Protein AF-A0A917UQ86-F1 (afdb_monomer)

InterPro domains:
  IPR007014 FUN14 [PF04930] (16-105)
  IPR007014 FUN14 [PTHR21346] (16-106)

Organism: NCBI:txid393059

Radius of gyration: 21.12 Å; Cα contacts (8 Å, |Δi|>4): 86; chains: 1; bounding box: 42×27×70 Å

Mean predicted aligned error: 5.56 Å

Foldseek 3Di:
DPDDVCNVCVVLVVLLVVLLVQLLVLLLVCLVVVVVVVVVVVVVVVVVVVCVVVVVDDDDVVVVCVVCVVVVVVVVVVVVVVLVCLCVVRVNSSVSNNVNSVVSNVPD

Structure (mmCIF, N/CA/C/O backbone):
data_AF-A0A917UQ86-F1
#
_entry.id   AF-A0A917UQ86-F1
#
loop_
_atom_site.group_PDB
_atom_site.id
_atom_site.type_symbol
_atom_site.label_atom_id
_atom_site.label_alt_id
_atom_site.label_comp_id
_atom_site.label_asym_id
_atom_site.label_entity_id
_atom_site.label_seq_id
_atom_site.pdbx_PDB_ins_code
_atom_site.Cartn_x
_atom_site.Cartn_y
_atom_site.Cartn_z
_atom_site.occupancy
_atom_site.B_iso_or_equiv
_atom_site.auth_seq_id
_atom_site.auth_comp_id
_atom_site.auth_asym_id
_atom_site.auth_atom_id
_atom_site.pdbx_PDB_model_num
ATOM 1 N N . MET A 1 1 ? 13.886 5.929 -44.553 1.00 56.59 1 MET A N 1
ATOM 2 C CA . MET A 1 1 ? 14.136 4.741 -43.709 1.00 56.59 1 MET A CA 1
ATOM 3 C C . MET A 1 1 ? 13.062 4.699 -42.639 1.00 56.59 1 MET A C 1
ATOM 5 O O . MET A 1 1 ? 13.039 5.587 -41.799 1.00 56.59 1 MET A O 1
ATOM 9 N N . SER A 1 2 ? 12.124 3.755 -42.714 1.00 67.88 2 SER A N 1
ATOM 10 C CA . SER A 1 2 ? 11.184 3.507 -41.617 1.00 67.88 2 SER A CA 1
ATOM 11 C C . SER A 1 2 ? 11.922 2.701 -40.554 1.00 67.88 2 SER A C 1
ATOM 13 O O . SER A 1 2 ? 12.269 1.550 -40.812 1.00 67.88 2 SER A O 1
ATOM 15 N N . LEU A 1 3 ? 12.204 3.312 -39.404 1.00 71.62 3 LEU A N 1
ATOM 16 C CA . LEU A 1 3 ? 12.759 2.595 -38.257 1.00 71.62 3 LEU A CA 1
ATOM 17 C C . LEU A 1 3 ? 11.813 1.448 -37.904 1.00 71.62 3 LEU A C 1
ATOM 19 O O . LEU A 1 3 ? 10.628 1.667 -37.642 1.00 71.62 3 LEU A O 1
ATOM 23 N N . SER A 1 4 ? 12.329 0.225 -37.947 1.00 82.69 4 SER A N 1
ATOM 24 C CA . SER A 1 4 ? 11.562 -0.942 -37.530 1.00 82.69 4 SER A CA 1
ATOM 25 C C . SER A 1 4 ? 11.437 -0.939 -36.004 1.00 82.69 4 SER A C 1
ATOM 27 O O . SER A 1 4 ? 12.370 -0.566 -35.292 1.00 82.69 4 SER A O 1
ATOM 29 N N . VAL A 1 5 ? 10.289 -1.367 -35.469 1.00 75.94 5 VAL A N 1
ATOM 30 C CA . VAL A 1 5 ? 10.073 -1.459 -34.008 1.00 75.94 5 VAL A CA 1
ATOM 31 C C . VAL A 1 5 ? 11.168 -2.303 -33.339 1.00 75.94 5 VAL A C 1
ATOM 33 O O . VAL A 1 5 ? 11.591 -2.003 -32.226 1.00 75.94 5 VAL A O 1
ATOM 36 N N . SER A 1 6 ? 11.686 -3.312 -34.043 1.00 77.25 6 SER A N 1
ATOM 37 C CA . SER A 1 6 ? 12.814 -4.137 -33.607 1.00 77.25 6 SER A CA 1
ATOM 38 C C . SER A 1 6 ? 14.081 -3.334 -33.323 1.00 77.25 6 SER A C 1
ATOM 40 O O . SER A 1 6 ? 14.687 -3.531 -32.275 1.00 77.25 6 SER A O 1
ATOM 42 N N . GLU A 1 7 ? 14.464 -2.405 -34.200 1.00 83.75 7 GLU A N 1
ATOM 43 C CA . GLU A 1 7 ? 15.669 -1.580 -34.017 1.00 83.75 7 GLU A CA 1
ATOM 44 C C . GLU A 1 7 ? 15.520 -0.595 -32.856 1.00 83.75 7 GLU A C 1
ATOM 46 O O . GLU A 1 7 ? 16.499 -0.256 -32.196 1.00 83.75 7 GLU A O 1
ATOM 51 N N . LEU A 1 8 ? 14.284 -0.182 -32.567 1.00 81.19 8 LEU A N 1
ATOM 52 C CA . LEU A 1 8 ? 13.981 0.719 -31.462 1.00 81.19 8 LEU A CA 1
ATOM 53 C C . LEU A 1 8 ? 14.017 0.007 -30.103 1.00 81.19 8 LEU A C 1
ATOM 55 O O . LEU A 1 8 ? 14.403 0.608 -29.108 1.00 81.19 8 LEU A O 1
ATOM 59 N N . VAL A 1 9 ? 13.615 -1.267 -30.050 1.00 81.94 9 VAL A N 1
ATOM 60 C CA . VAL A 1 9 ? 13.499 -2.044 -28.802 1.00 81.94 9 VAL A CA 1
ATOM 61 C C . VAL A 1 9 ? 14.800 -2.761 -28.433 1.00 81.94 9 VAL A C 1
ATOM 63 O O . VAL A 1 9 ? 15.099 -2.907 -27.247 1.00 81.94 9 VAL A O 1
ATOM 66 N N . TRP A 1 10 ? 15.592 -3.181 -29.423 1.00 87.75 10 TRP A N 1
ATOM 67 C CA . TRP A 1 10 ? 16.828 -3.943 -29.220 1.00 87.75 10 TRP A CA 1
ATOM 68 C C . TRP A 1 10 ? 17.787 -3.371 -28.157 1.00 87.75 10 TRP A C 1
ATOM 70 O O . TRP A 1 10 ? 18.187 -4.131 -27.271 1.00 87.75 10 TRP A O 1
ATOM 80 N N . PRO A 1 11 ? 18.117 -2.061 -28.149 1.00 88.50 11 PRO A N 1
ATOM 81 C CA . PRO A 1 11 ? 19.040 -1.509 -27.153 1.00 88.50 11 PRO A CA 1
ATOM 82 C C . PRO A 1 11 ? 18.464 -1.477 -25.728 1.00 88.50 11 PRO A C 1
ATOM 84 O O . PRO A 1 11 ? 19.221 -1.432 -24.761 1.00 88.50 11 PRO A O 1
ATOM 87 N N . TYR A 1 12 ? 17.139 -1.521 -25.577 1.00 89.38 12 TYR A N 1
ATOM 88 C CA . TYR A 1 12 ? 16.457 -1.405 -24.285 1.00 89.38 12 TYR A CA 1
ATOM 89 C C . TYR A 1 12 ? 15.993 -2.749 -23.710 1.00 89.38 12 TYR A C 1
ATOM 91 O O . TYR A 1 12 ? 15.584 -2.819 -22.548 1.00 89.38 12 TYR A O 1
ATOM 99 N N . LEU A 1 13 ? 16.076 -3.820 -24.504 1.00 88.88 13 LEU A N 1
ATOM 100 C CA . LEU A 1 13 ? 15.620 -5.163 -24.156 1.00 88.88 13 LEU A CA 1
ATOM 101 C C . LEU A 1 13 ? 16.212 -5.702 -22.834 1.00 88.88 13 LEU A C 1
ATOM 103 O O . LEU A 1 13 ? 15.443 -6.255 -22.043 1.00 88.88 13 LEU A O 1
ATOM 107 N N . PRO A 1 14 ? 17.518 -5.527 -22.528 1.00 90.81 14 PRO A N 1
ATOM 108 C CA . PRO A 1 14 ? 18.091 -6.017 -21.271 1.00 90.81 14 PRO A CA 1
ATOM 109 C C . PRO A 1 14 ? 17.512 -5.316 -20.035 1.00 90.81 14 PRO A C 1
ATOM 111 O O . PRO A 1 14 ? 17.201 -5.955 -19.033 1.00 90.81 14 PRO A O 1
ATOM 114 N N . SER A 1 15 ? 17.326 -3.996 -20.099 1.00 89.06 15 SER A N 1
ATOM 115 C CA . SER A 1 15 ? 16.755 -3.218 -18.994 1.00 89.06 15 SER A CA 1
ATOM 116 C C . SER A 1 15 ? 15.286 -3.573 -18.765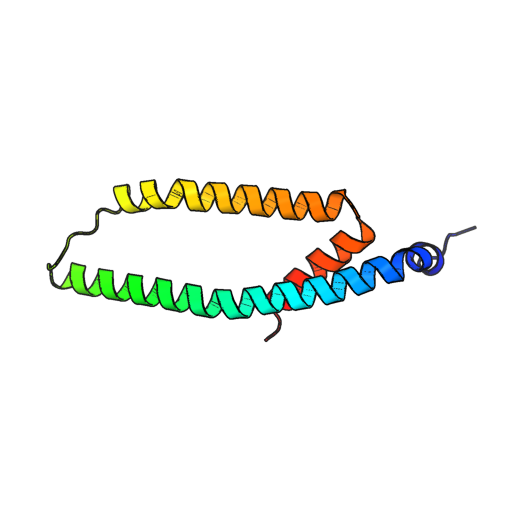 1.00 89.06 15 SER A C 1
ATOM 118 O O . SER A 1 15 ? 14.852 -3.705 -17.621 1.00 89.06 15 SER A O 1
ATOM 120 N N . LEU A 1 16 ? 14.535 -3.779 -19.851 1.00 90.88 16 LEU A N 1
ATOM 121 C CA . LEU A 1 16 ? 13.130 -4.174 -19.803 1.00 90.88 16 LEU A CA 1
ATOM 122 C C . LEU A 1 16 ? 12.945 -5.563 -19.181 1.00 90.88 16 LEU A C 1
ATOM 124 O O . LEU A 1 16 ? 12.043 -5.752 -18.368 1.00 90.88 16 LEU A O 1
ATOM 128 N N . SER A 1 17 ? 13.796 -6.528 -19.543 1.00 92.44 17 SER A N 1
ATOM 129 C CA . SER A 1 17 ? 13.692 -7.910 -19.066 1.00 92.44 17 SER A CA 1
ATOM 130 C C . SER A 1 17 ? 14.039 -8.037 -17.584 1.00 92.44 17 SER A C 1
ATOM 132 O O . SER A 1 17 ? 13.280 -8.645 -16.828 1.00 92.44 17 SER A O 1
ATOM 134 N N . VAL A 1 18 ? 15.128 -7.403 -17.136 1.00 94.31 18 VAL A N 1
ATOM 135 C CA . VAL A 1 18 ? 15.497 -7.369 -15.713 1.00 94.31 18 VAL A CA 1
ATOM 136 C C . VAL A 1 18 ? 14.421 -6.650 -14.903 1.00 94.31 18 VAL A C 1
ATOM 138 O O . VAL A 1 18 ? 13.986 -7.165 -13.872 1.00 94.31 18 VAL A O 1
ATOM 141 N N . GLY A 1 19 ? 13.939 -5.502 -15.396 1.00 93.69 19 GLY A N 1
ATOM 142 C CA . GLY A 1 19 ? 12.817 -4.784 -14.796 1.00 93.69 19 GLY A CA 1
ATOM 143 C C . GLY A 1 19 ? 11.596 -5.682 -14.646 1.00 93.69 19 GLY A C 1
ATOM 144 O O . GLY A 1 19 ? 11.063 -5.806 -13.548 1.00 93.69 19 GLY A O 1
ATOM 145 N N . ALA A 1 20 ? 11.205 -6.386 -15.708 1.00 95.44 20 ALA A N 1
ATOM 146 C CA . ALA A 1 20 ? 10.056 -7.281 -15.691 1.00 95.44 20 ALA A CA 1
ATOM 147 C C . ALA A 1 20 ? 10.197 -8.428 -14.674 1.00 95.44 20 ALA A C 1
ATOM 149 O O . ALA A 1 20 ? 9.267 -8.691 -13.912 1.00 95.44 20 ALA A O 1
ATOM 150 N N . ILE A 1 21 ? 11.355 -9.091 -14.609 1.00 97.38 21 ILE A N 1
ATOM 151 C CA . ILE A 1 21 ? 11.583 -10.191 -13.657 1.00 97.38 21 ILE A CA 1
ATOM 152 C C . ILE A 1 21 ? 11.480 -9.682 -12.216 1.00 97.38 21 ILE A C 1
ATOM 154 O O . ILE A 1 21 ? 10.740 -10.242 -11.404 1.00 97.38 21 ILE A O 1
ATOM 158 N N . LEU A 1 22 ? 12.187 -8.594 -11.900 1.00 95.75 22 LEU A N 1
ATOM 159 C CA . LEU A 1 22 ? 12.179 -8.015 -10.557 1.00 95.75 22 LEU A CA 1
ATOM 160 C C . LEU A 1 22 ? 10.794 -7.489 -10.178 1.00 95.75 22 LEU A C 1
ATOM 162 O O . LEU A 1 22 ? 10.338 -7.718 -9.058 1.00 95.75 22 LEU A O 1
ATOM 166 N N . GLY A 1 23 ? 10.110 -6.842 -11.123 1.00 95.62 23 GLY A N 1
ATOM 167 C CA . GLY A 1 23 ? 8.748 -6.354 -10.961 1.00 95.62 23 GLY A CA 1
ATOM 168 C C . GLY A 1 23 ? 7.802 -7.488 -10.605 1.00 95.62 23 GLY A C 1
ATOM 169 O O . GLY A 1 23 ? 7.134 -7.428 -9.575 1.00 95.62 23 GLY A O 1
ATOM 170 N N . PHE A 1 24 ? 7.800 -8.563 -11.395 1.00 97.81 24 PHE A N 1
ATOM 171 C CA . PHE A 1 24 ? 6.964 -9.734 -11.142 1.00 97.81 24 PHE A CA 1
ATOM 172 C C . PHE A 1 24 ? 7.219 -10.346 -9.760 1.00 97.81 24 PHE A C 1
ATOM 174 O O . PHE A 1 24 ? 6.270 -10.545 -8.998 1.00 97.81 24 PHE A O 1
ATOM 181 N N . CYS A 1 25 ? 8.484 -10.598 -9.411 1.00 97.25 25 CYS A N 1
ATOM 182 C CA . CYS A 1 25 ? 8.857 -11.160 -8.113 1.00 97.25 25 CYS A CA 1
ATOM 183 C C . CYS A 1 25 ? 8.409 -10.263 -6.950 1.00 97.25 25 CYS A C 1
ATOM 185 O O . CYS A 1 25 ? 7.812 -10.753 -5.989 1.00 97.25 25 CYS A O 1
ATOM 187 N N . ALA A 1 26 ? 8.637 -8.950 -7.054 1.00 95.81 26 ALA A N 1
ATOM 188 C CA . ALA A 1 26 ? 8.205 -7.984 -6.049 1.00 95.81 26 ALA A CA 1
ATOM 189 C C . ALA A 1 26 ? 6.673 -7.955 -5.914 1.00 95.81 26 ALA A C 1
ATOM 191 O O . ALA A 1 26 ? 6.150 -8.024 -4.802 1.00 95.81 26 ALA A O 1
ATOM 192 N N . GLY A 1 27 ? 5.942 -7.928 -7.032 1.00 95.88 27 GLY A N 1
ATOM 193 C CA . GLY A 1 27 ? 4.478 -7.947 -7.039 1.00 95.88 27 GLY A CA 1
ATOM 194 C C . GLY A 1 27 ? 3.916 -9.225 -6.419 1.00 95.88 27 GLY A C 1
ATOM 195 O O . GLY A 1 27 ? 2.990 -9.179 -5.609 1.00 95.88 27 GLY A O 1
ATOM 196 N N . PHE A 1 28 ? 4.514 -10.374 -6.731 1.00 97.06 28 PHE A N 1
ATOM 197 C CA . PHE A 1 28 ? 4.116 -11.655 -6.156 1.00 97.06 28 PHE A CA 1
ATOM 198 C C . PHE A 1 28 ? 4.369 -11.718 -4.641 1.00 97.06 28 PHE A C 1
ATOM 200 O O . PHE A 1 28 ? 3.502 -12.165 -3.883 1.00 97.06 28 PHE A O 1
ATOM 207 N N . ALA A 1 29 ? 5.517 -11.215 -4.178 1.00 96.12 29 ALA A N 1
ATOM 208 C CA . ALA A 1 29 ? 5.831 -11.131 -2.754 1.00 96.12 29 ALA A CA 1
ATOM 209 C C . ALA A 1 29 ? 4.827 -10.237 -2.005 1.00 96.12 29 ALA A C 1
ATOM 211 O O . ALA A 1 29 ? 4.261 -10.654 -0.990 1.00 96.12 29 ALA A O 1
ATOM 212 N N . VAL A 1 30 ? 4.522 -9.053 -2.554 1.00 95.62 30 VAL A N 1
ATOM 213 C CA . VAL A 1 30 ? 3.502 -8.144 -2.006 1.00 95.62 30 VAL A CA 1
ATOM 214 C C . VAL A 1 30 ? 2.134 -8.823 -1.959 1.00 95.62 30 VAL A C 1
ATOM 216 O O . VAL A 1 30 ? 1.456 -8.734 -0.937 1.00 95.62 30 VAL A O 1
ATOM 219 N N . LYS A 1 31 ? 1.733 -9.568 -2.999 1.00 94.56 31 LYS A N 1
ATOM 220 C CA . LYS A 1 31 ? 0.475 -10.335 -2.995 1.00 94.56 31 LYS A CA 1
ATOM 221 C C . LYS A 1 31 ? 0.424 -11.323 -1.831 1.00 94.56 31 LYS A C 1
ATOM 223 O O . LYS A 1 31 ? -0.606 -11.441 -1.165 1.00 94.56 31 LYS A O 1
ATOM 228 N N . ARG A 1 32 ? 1.509 -12.069 -1.605 1.00 93.75 32 ARG A N 1
ATOM 229 C CA . ARG A 1 32 ? 1.563 -13.112 -0.573 1.00 93.75 32 ARG A CA 1
ATOM 230 C C . ARG A 1 32 ? 1.412 -12.518 0.827 1.00 93.75 32 ARG A C 1
ATOM 232 O O . ARG A 1 32 ? 0.588 -13.008 1.594 1.00 93.75 32 ARG A O 1
ATOM 239 N N . ILE A 1 33 ? 2.151 -11.449 1.119 1.00 94.81 33 ILE A N 1
ATOM 240 C CA . ILE A 1 33 ? 2.096 -10.753 2.411 1.00 94.81 33 ILE A CA 1
ATOM 241 C C . ILE A 1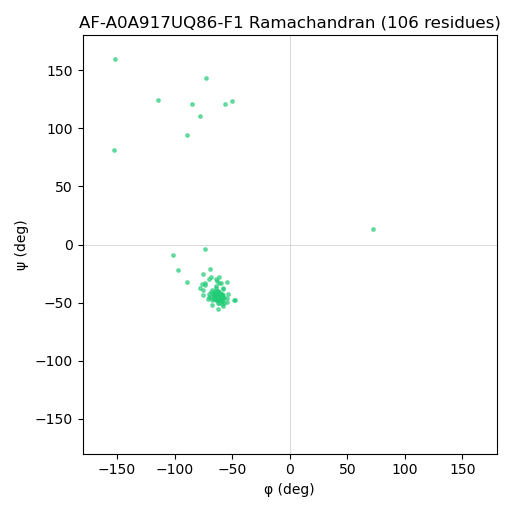 33 ? 0.748 -10.043 2.571 1.00 94.81 33 ILE A C 1
ATOM 243 O O . ILE A 1 33 ? 0.080 -10.201 3.589 1.00 94.81 33 ILE A O 1
ATOM 247 N N . GLY A 1 34 ? 0.291 -9.341 1.530 1.00 94.38 34 GLY A N 1
ATOM 248 C CA . GLY A 1 34 ? -0.962 -8.591 1.535 1.00 94.38 34 GLY A CA 1
ATOM 249 C C . GLY A 1 34 ? -2.183 -9.457 1.843 1.00 94.38 34 GLY A C 1
ATOM 250 O O . GLY A 1 34 ? -3.045 -9.031 2.607 1.00 94.38 34 GLY A O 1
ATOM 251 N N . ARG A 1 35 ? -2.238 -10.700 1.338 1.00 94.31 35 ARG A N 1
ATOM 252 C CA . ARG A 1 35 ? -3.312 -11.643 1.703 1.00 94.31 35 ARG A CA 1
ATOM 253 C C . ARG A 1 35 ? -3.355 -11.907 3.209 1.00 94.31 35 ARG A C 1
ATOM 255 O O . ARG A 1 35 ? -4.436 -11.879 3.788 1.00 94.31 35 ARG A O 1
ATOM 262 N N . MET A 1 36 ? -2.205 -12.144 3.843 1.00 96.12 36 MET A N 1
ATOM 263 C CA . MET A 1 36 ? -2.141 -12.388 5.289 1.00 96.12 36 MET A CA 1
ATOM 264 C C . MET A 1 36 ? -2.533 -11.137 6.079 1.00 96.12 36 MET A C 1
ATOM 266 O O . MET A 1 36 ? -3.327 -11.230 7.010 1.00 96.12 36 MET A O 1
ATOM 270 N N . THR A 1 37 ? -2.051 -9.962 5.668 1.00 95.56 37 THR A N 1
ATOM 271 C CA . THR A 1 37 ? -2.392 -8.688 6.314 1.00 95.56 37 THR A CA 1
ATOM 272 C C . THR A 1 37 ? -3.890 -8.397 6.251 1.00 95.56 37 THR A C 1
ATOM 274 O O . THR A 1 37 ? -4.489 -8.073 7.273 1.00 95.56 37 THR A O 1
ATOM 277 N N . VAL A 1 38 ? -4.524 -8.555 5.083 1.00 95.81 38 VAL A N 1
ATOM 278 C CA . VAL A 1 38 ? -5.970 -8.317 4.922 1.00 95.81 38 VAL A CA 1
ATOM 279 C C . VAL A 1 38 ? -6.790 -9.292 5.767 1.00 95.81 38 VAL A C 1
ATOM 281 O O . VAL A 1 38 ? -7.764 -8.878 6.393 1.00 95.81 38 VAL A O 1
ATOM 284 N N . LEU A 1 39 ? -6.383 -10.564 5.840 1.00 97.75 39 LEU A N 1
ATOM 285 C CA . LEU A 1 39 ? -7.036 -11.547 6.706 1.00 97.75 39 LEU A CA 1
ATOM 286 C C . LEU A 1 39 ? -6.939 -11.158 8.185 1.00 97.75 39 LEU A C 1
ATOM 288 O O . LEU A 1 39 ? -7.951 -11.167 8.878 1.00 97.75 39 LEU A O 1
ATOM 292 N N . LEU A 1 40 ? -5.752 -10.773 8.664 1.00 97.81 40 LEU A N 1
ATOM 293 C CA . LEU A 1 40 ? -5.554 -10.356 10.055 1.00 97.81 40 LE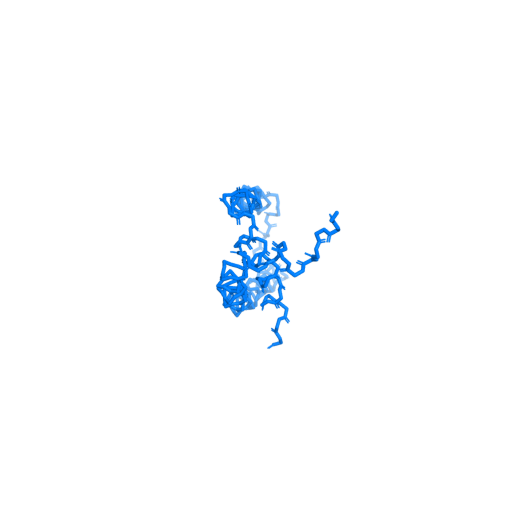U A CA 1
ATOM 294 C C . LEU A 1 40 ? -6.378 -9.113 10.408 1.00 97.81 40 LEU A C 1
ATOM 296 O O . LEU A 1 40 ? -7.043 -9.094 11.441 1.00 97.81 40 LEU A O 1
ATOM 300 N N . VAL A 1 41 ? -6.382 -8.099 9.539 1.00 96.19 41 VAL A N 1
ATOM 301 C CA . VAL A 1 41 ? -7.183 -6.881 9.735 1.00 96.19 41 VAL A CA 1
ATOM 302 C C . VAL A 1 41 ? -8.678 -7.204 9.738 1.00 96.19 41 VAL A C 1
ATOM 304 O O . VAL A 1 41 ? -9.405 -6.705 10.592 1.00 96.19 41 VAL A O 1
ATOM 307 N N . GLY A 1 42 ? -9.139 -8.071 8.832 1.00 97.38 42 GLY A N 1
ATOM 308 C CA . GLY A 1 42 ? -10.535 -8.509 8.784 1.00 97.38 42 GLY A CA 1
ATOM 309 C C . GLY A 1 42 ? -10.962 -9.284 10.032 1.00 97.38 42 GLY A C 1
ATOM 310 O O . GLY A 1 42 ? -12.040 -9.035 10.568 1.00 97.38 42 GLY A O 1
ATOM 311 N N . LEU A 1 43 ? -10.109 -10.179 10.539 1.00 98.31 43 LEU A N 1
ATOM 312 C CA . LEU A 1 43 ? -10.366 -10.916 11.780 1.00 98.31 43 LEU A CA 1
ATOM 313 C C . LEU A 1 43 ? -10.401 -9.991 12.997 1.00 98.31 43 LEU A C 1
ATOM 315 O O . LEU A 1 43 ? -11.302 -10.109 13.826 1.00 98.31 43 LEU A O 1
ATOM 319 N N . LEU A 1 44 ? -9.462 -9.045 13.086 1.00 96.25 44 LEU A N 1
ATOM 320 C CA . LEU A 1 44 ? -9.461 -8.032 14.139 1.00 96.25 44 LEU A CA 1
ATOM 321 C C . LEU A 1 44 ? -10.742 -7.194 14.093 1.00 96.25 44 LEU A C 1
ATOM 323 O O . LEU A 1 44 ? -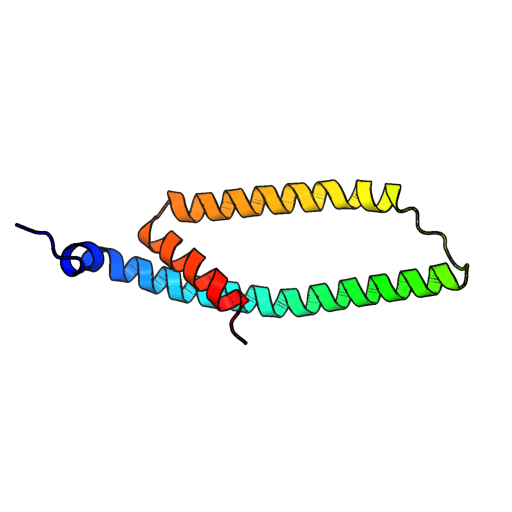11.374 -6.976 15.124 1.00 96.25 44 LEU A O 1
ATOM 327 N N . PHE A 1 45 ? -11.151 -6.760 12.899 1.00 96.06 45 PHE A N 1
ATOM 328 C CA . PHE A 1 45 ? -12.398 -6.031 12.713 1.00 96.06 45 PHE A CA 1
ATOM 329 C C . PHE A 1 45 ? -13.599 -6.855 13.188 1.00 96.06 45 PHE A C 1
ATOM 331 O O . PHE A 1 45 ? -14.394 -6.363 13.983 1.00 96.06 45 PHE A O 1
ATOM 338 N N . LEU A 1 46 ? -13.703 -8.124 12.782 1.00 97.69 46 LEU A N 1
ATOM 339 C CA . LEU A 1 46 ? -14.790 -9.002 13.214 1.00 97.69 46 LEU A CA 1
ATOM 340 C C . LEU A 1 46 ? -14.825 -9.170 14.741 1.00 97.69 46 LEU A C 1
ATOM 342 O O . LEU A 1 46 ? -15.895 -9.084 15.340 1.00 97.69 46 LEU A O 1
ATOM 346 N N . ALA A 1 47 ? -13.666 -9.346 15.380 1.00 97.12 47 ALA A N 1
ATOM 347 C CA . ALA A 1 47 ? -13.567 -9.439 16.835 1.00 97.12 47 ALA A CA 1
ATOM 348 C C . ALA A 1 47 ? -14.072 -8.163 17.532 1.00 97.12 47 ALA A C 1
ATOM 350 O O . ALA A 1 47 ? -14.844 -8.253 18.488 1.00 97.12 47 ALA A O 1
ATOM 351 N N . LEU A 1 48 ? -13.702 -6.977 17.029 1.00 95.94 48 LEU A N 1
ATOM 352 C CA . LEU A 1 48 ? -14.198 -5.699 17.552 1.00 95.94 48 LEU A CA 1
ATOM 353 C C . LEU A 1 48 ? -15.717 -5.571 17.405 1.00 95.94 48 LEU A C 1
ATOM 355 O O . LEU A 1 48 ? -16.379 -5.129 18.341 1.00 95.94 48 LEU A O 1
ATOM 359 N N . GLN A 1 49 ? -16.273 -6.000 16.270 1.00 96.69 49 GLN A N 1
ATOM 360 C CA . GLN A 1 49 ? -17.719 -5.970 16.043 1.00 96.69 49 GLN A CA 1
ATOM 361 C C . GLN A 1 49 ? -18.470 -6.901 17.000 1.00 96.69 49 GLN A C 1
ATOM 363 O O . GLN A 1 49 ? -19.516 -6.516 17.518 1.00 96.69 49 GLN A O 1
ATOM 368 N N . ILE A 1 50 ? -17.934 -8.093 17.284 1.00 97.75 50 ILE A N 1
ATOM 369 C CA . ILE A 1 50 ? -18.525 -9.024 18.258 1.00 97.75 50 ILE A CA 1
ATOM 370 C C . ILE A 1 50 ? -18.510 -8.411 19.662 1.00 97.75 50 ILE A C 1
ATOM 372 O O . ILE A 1 50 ? -19.539 -8.415 20.335 1.00 97.75 50 ILE A O 1
ATOM 376 N N . LEU A 1 51 ? -17.378 -7.851 20.102 1.00 97.00 51 LEU A N 1
ATOM 377 C CA . LEU A 1 51 ? -17.278 -7.207 21.417 1.00 97.00 51 LEU A CA 1
ATOM 378 C C . LEU A 1 51 ? -18.219 -6.001 21.537 1.00 97.00 51 LEU A C 1
ATOM 380 O O . LEU A 1 51 ? -18.853 -5.822 22.576 1.00 97.00 51 LEU A O 1
ATOM 384 N N . ALA A 1 52 ? -18.340 -5.201 20.477 1.00 96.06 52 ALA A N 1
ATOM 385 C CA . ALA A 1 52 ? -19.269 -4.079 20.439 1.00 96.06 52 ALA A CA 1
ATOM 386 C C . ALA A 1 52 ? -20.733 -4.536 20.495 1.00 96.06 52 ALA A C 1
ATOM 388 O O . ALA A 1 52 ? -21.529 -3.963 21.234 1.00 96.06 52 ALA A O 1
ATOM 389 N N . TRP A 1 53 ? -21.085 -5.600 19.768 1.00 96.50 53 TRP A N 1
ATOM 390 C CA . TRP A 1 53 ? -22.435 -6.166 19.782 1.00 96.50 53 TRP A CA 1
ATOM 391 C C . TRP A 1 53 ? -22.825 -6.735 21.155 1.00 96.50 53 TRP A C 1
ATOM 393 O O . TRP A 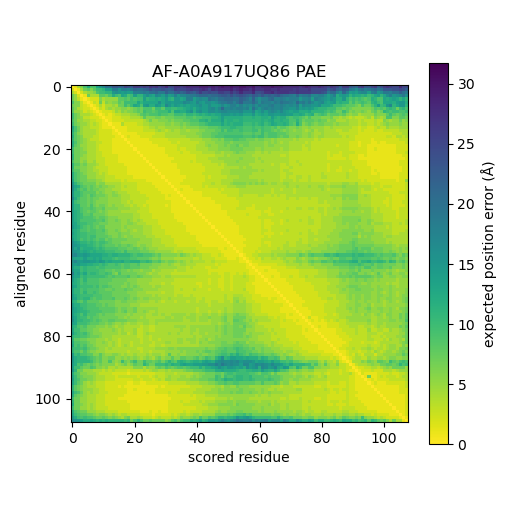1 53 ? -23.962 -6.573 21.585 1.00 96.50 53 TRP A O 1
ATOM 403 N N . GLN A 1 54 ? -21.869 -7.329 21.874 1.00 97.38 54 GLN A N 1
ATOM 404 C CA . GLN A 1 54 ? -22.039 -7.817 23.251 1.00 97.38 54 GLN A CA 1
ATOM 405 C C . GLN A 1 54 ? -22.096 -6.682 24.296 1.00 97.38 54 GLN A C 1
ATOM 407 O O . GLN A 1 54 ? -22.259 -6.949 25.483 1.00 97.38 54 GLN A O 1
ATOM 412 N N . GLY A 1 55 ? -21.917 -5.420 23.890 1.00 95.81 55 GLY A N 1
ATOM 413 C CA . GLY A 1 55 ? -21.888 -4.271 24.799 1.00 95.81 55 GLY A CA 1
ATOM 414 C C . GLY A 1 55 ? -20.623 -4.174 25.660 1.00 95.81 55 GLY A C 1
ATOM 415 O O . GLY A 1 55 ? -20.595 -3.396 26.609 1.00 95.81 55 GLY A O 1
ATOM 416 N N . LEU A 1 56 ? -19.569 -4.937 25.339 1.00 95.75 56 LEU A N 1
ATOM 417 C CA . LEU A 1 56 ? -18.303 -4.936 26.086 1.00 95.75 56 LEU A CA 1
ATOM 418 C C . LEU A 1 56 ? -17.453 -3.687 25.805 1.00 95.75 56 LEU A C 1
ATOM 420 O O . LEU A 1 56 ? -16.630 -3.303 26.632 1.00 95.75 56 LEU A O 1
ATOM 424 N N . LEU A 1 57 ? -17.627 -3.058 24.640 1.00 95.62 57 LEU A N 1
ATOM 425 C CA . LEU A 1 57 ? -16.970 -1.800 24.277 1.00 95.62 57 LEU A CA 1
ATOM 426 C C . LEU A 1 57 ? -17.811 -0.987 23.289 1.00 95.62 57 LEU A C 1
ATOM 428 O O . LEU A 1 57 ? -18.626 -1.536 22.555 1.00 95.62 57 LEU A O 1
ATOM 432 N N . THR A 1 58 ? -17.544 0.317 23.213 1.00 94.31 58 THR A N 1
ATOM 433 C CA . THR A 1 58 ? -18.143 1.222 22.220 1.00 94.31 58 THR A CA 1
ATOM 434 C C . THR A 1 58 ? -17.060 1.736 21.280 1.00 94.31 58 THR A C 1
ATOM 436 O O . THR A 1 58 ? -16.076 2.334 21.719 1.00 94.31 58 THR A O 1
ATOM 439 N N . VAL A 1 59 ? -17.237 1.533 19.973 1.00 94.31 59 VAL A N 1
ATOM 440 C CA . VAL A 1 59 ? -16.272 1.987 18.961 1.00 94.31 59 VAL A CA 1
ATOM 441 C C . VAL A 1 59 ? -16.543 3.444 18.589 1.00 94.31 59 VAL A C 1
ATOM 443 O O . VAL A 1 59 ? -17.616 3.784 18.092 1.00 94.31 59 VAL A O 1
ATOM 446 N N . ASN A 1 60 ? -15.552 4.318 18.785 1.00 95.94 60 ASN A N 1
ATOM 447 C CA . ASN A 1 60 ? -15.612 5.699 18.307 1.00 95.94 60 ASN A CA 1
ATOM 448 C C . ASN A 1 60 ? -15.053 5.795 16.879 1.00 95.94 60 ASN A C 1
ATOM 450 O O . ASN A 1 60 ? -13.850 5.969 16.680 1.00 95.94 60 ASN A O 1
ATOM 454 N N . TRP A 1 61 ? -15.937 5.714 15.887 1.00 92.62 61 TRP A N 1
ATOM 455 C CA . TRP A 1 61 ? -15.563 5.749 14.471 1.00 92.62 61 TRP A CA 1
ATOM 456 C C . TRP A 1 61 ? -14.877 7.050 14.039 1.00 92.62 61 TRP A C 1
ATOM 458 O O . TRP A 1 61 ? -13.956 6.999 13.229 1.00 92.62 61 TRP A O 1
ATOM 468 N N . GLY A 1 62 ? -15.242 8.197 14.624 1.00 96.62 62 GLY A N 1
ATOM 469 C CA . GLY A 1 62 ? -14.587 9.475 14.325 1.00 96.62 62 GLY A CA 1
ATOM 470 C C . GLY A 1 62 ? -13.109 9.478 14.725 1.00 96.62 62 GLY A C 1
ATOM 471 O O . GLY A 1 62 ? -12.251 9.905 13.956 1.00 96.62 62 GLY A O 1
ATOM 472 N N . ARG A 1 63 ? -12.784 8.916 15.898 1.00 95.81 63 ARG A N 1
ATOM 473 C CA . ARG A 1 63 ? -11.390 8.737 16.337 1.00 95.81 63 ARG A CA 1
ATOM 474 C C . ARG A 1 63 ? -10.643 7.712 15.492 1.00 95.81 63 ARG A C 1
ATOM 476 O O . ARG A 1 63 ? -9.486 7.943 15.163 1.00 95.81 63 ARG A O 1
ATOM 483 N N . VAL A 1 64 ? -11.292 6.606 15.129 1.00 94.38 64 VAL A N 1
ATOM 484 C CA . VAL A 1 64 ? -10.697 5.593 14.242 1.00 94.38 64 VAL A CA 1
ATOM 485 C C . VAL A 1 64 ? -10.322 6.219 12.897 1.00 94.38 64 VAL A C 1
ATOM 487 O O . VAL A 1 64 ? -9.198 6.038 12.436 1.00 94.38 64 VAL A O 1
ATOM 490 N N . GLN A 1 65 ? -11.221 7.007 12.302 1.00 95.38 65 GLN A N 1
ATOM 491 C CA . GLN A 1 65 ? -10.958 7.699 11.043 1.00 95.38 65 GLN A CA 1
ATOM 492 C C . GLN A 1 65 ? -9.817 8.710 11.178 1.00 95.38 65 GLN A C 1
ATOM 494 O O . GLN A 1 65 ? -8.887 8.663 10.379 1.00 95.38 65 GLN A O 1
ATOM 499 N N . ALA A 1 66 ? -9.834 9.558 12.211 1.00 97.00 66 ALA A N 1
ATOM 500 C CA . ALA A 1 66 ? -8.777 10.543 12.445 1.00 97.00 66 ALA A CA 1
ATOM 501 C C . ALA A 1 66 ? -7.392 9.896 12.632 1.00 97.00 66 ALA A C 1
ATOM 503 O O . ALA A 1 66 ? -6.378 10.458 12.223 1.00 97.00 66 ALA A O 1
ATOM 504 N N . LEU A 1 67 ? -7.342 8.698 13.225 1.00 95.62 67 LEU A N 1
ATOM 505 C CA . LEU A 1 67 ? -6.108 7.927 13.355 1.00 95.62 67 LEU A CA 1
ATOM 506 C C . LEU A 1 67 ? -5.685 7.280 12.037 1.00 95.62 67 LEU A C 1
ATOM 508 O O . LEU A 1 67 ? -4.493 7.245 11.757 1.00 95.62 67 LEU A O 1
ATOM 512 N N . ALA A 1 68 ? -6.620 6.767 11.235 1.00 94.31 68 ALA A N 1
ATOM 513 C CA . ALA A 1 68 ? -6.318 6.056 9.993 1.00 94.31 68 ALA A CA 1
ATOM 514 C C . ALA A 1 68 ? -5.968 6.996 8.828 1.00 94.31 68 ALA A C 1
ATOM 516 O O . ALA A 1 68 ? -5.088 6.691 8.021 1.00 94.31 68 ALA A O 1
ATOM 517 N N . GLU A 1 69 ? -6.633 8.144 8.739 1.00 95.38 69 GLU A N 1
ATOM 518 C CA . GLU A 1 69 ? -6.552 9.066 7.609 1.00 95.38 69 GLU A CA 1
ATOM 519 C C . GLU A 1 69 ? -5.114 9.509 7.268 1.00 95.38 69 GLU A C 1
ATOM 521 O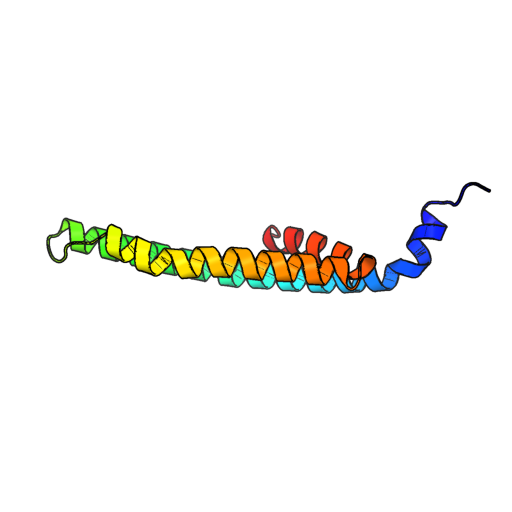 O . GLU A 1 69 ? -4.730 9.388 6.100 1.00 95.38 69 GLU A O 1
ATOM 526 N N . PRO A 1 70 ? -4.250 9.896 8.230 1.00 95.88 70 PRO A N 1
ATOM 527 C CA . PRO A 1 70 ? -2.867 10.256 7.927 1.00 95.88 70 PRO A CA 1
ATOM 528 C C . PRO A 1 70 ? -2.049 9.101 7.352 1.00 95.88 70 PRO A C 1
ATOM 530 O O . PRO A 1 70 ? -1.117 9.342 6.588 1.00 95.88 70 PRO A O 1
ATOM 533 N N . TRP A 1 71 ? -2.337 7.854 7.735 1.00 93.19 71 TRP A N 1
ATOM 534 C CA . TRP A 1 71 ? -1.633 6.681 7.210 1.00 93.19 71 TRP A CA 1
ATOM 535 C C . TRP A 1 71 ? -2.082 6.356 5.794 1.00 93.19 71 TRP A C 1
ATOM 537 O O . TRP A 1 71 ? -1.242 6.121 4.928 1.00 93.19 71 TRP A O 1
ATOM 547 N N . VAL A 1 72 ? -3.391 6.406 5.543 1.00 92.44 72 VAL A N 1
ATOM 548 C CA . VAL A 1 72 ? -3.958 6.155 4.214 1.00 92.44 72 VAL A CA 1
ATOM 549 C C . VAL A 1 72 ? -3.478 7.214 3.221 1.00 92.44 72 VAL A C 1
ATOM 551 O O . VAL A 1 72 ? -2.995 6.874 2.141 1.00 92.44 72 VAL A O 1
ATOM 554 N N . GLN A 1 73 ? -3.544 8.496 3.595 1.00 94.31 73 GLN A N 1
ATOM 555 C CA . GLN A 1 73 ? -3.115 9.587 2.722 1.00 94.31 73 GLN A CA 1
ATOM 556 C C . GLN A 1 73 ? -1.604 9.562 2.456 1.00 94.31 73 GLN A C 1
ATOM 558 O O . GLN A 1 73 ? -1.192 9.692 1.301 1.00 94.31 73 GLN A O 1
ATOM 563 N N . ARG A 1 74 ? -0.769 9.386 3.495 1.00 95.38 74 ARG A N 1
ATOM 564 C CA . ARG A 1 74 ? 0.692 9.307 3.320 1.00 95.38 74 ARG A CA 1
ATOM 565 C C . ARG A 1 74 ? 1.089 8.098 2.487 1.00 95.38 74 ARG A C 1
ATOM 567 O O . ARG A 1 74 ? 1.798 8.272 1.504 1.00 95.38 74 ARG A O 1
ATOM 574 N N . GLY A 1 75 ? 0.552 6.919 2.803 1.00 92.12 75 GLY A N 1
ATOM 575 C CA . GLY A 1 75 ? 0.848 5.695 2.061 1.00 92.12 75 GLY A CA 1
ATOM 576 C C . GLY A 1 75 ? 0.510 5.813 0.574 1.00 92.12 75 GLY A C 1
ATOM 577 O O . GLY A 1 75 ? 1.327 5.454 -0.269 1.00 92.12 75 GLY A O 1
ATOM 578 N N . GLY A 1 76 ? -0.650 6.388 0.231 1.00 90.69 76 GLY A N 1
ATOM 579 C CA . GLY A 1 76 ? -1.031 6.613 -1.167 1.00 90.69 76 GLY A CA 1
ATOM 580 C C . GLY A 1 76 ? -0.101 7.584 -1.904 1.00 90.69 76 GLY A C 1
ATOM 581 O O . GLY A 1 76 ? 0.301 7.315 -3.036 1.00 90.69 76 GLY A O 1
ATOM 582 N N . ARG A 1 77 ? 0.276 8.697 -1.259 1.00 94.62 77 ARG A N 1
ATOM 583 C CA . ARG A 1 77 ? 1.181 9.702 -1.843 1.00 94.62 77 ARG A CA 1
ATOM 584 C C . ARG A 1 77 ? 2.596 9.165 -2.031 1.00 94.62 77 ARG A C 1
ATOM 586 O O . ARG A 1 77 ? 3.158 9.325 -3.109 1.00 94.62 77 ARG A O 1
ATOM 593 N N . GLU A 1 78 ? 3.153 8.520 -1.012 1.00 94.31 78 GLU A N 1
ATOM 594 C CA . GLU A 1 78 ? 4.507 7.958 -1.045 1.00 94.31 78 GLU A CA 1
ATOM 595 C C . GLU A 1 78 ? 4.615 6.831 -2.072 1.00 94.31 78 GLU A C 1
ATOM 597 O O . GLU A 1 78 ? 5.560 6.806 -2.858 1.00 94.31 78 GLU A O 1
ATOM 602 N N . PHE A 1 79 ? 3.612 5.951 -2.138 1.00 89.50 79 PHE A N 1
ATOM 603 C CA . PHE A 1 79 ? 3.564 4.908 -3.157 1.00 89.50 79 PHE A CA 1
ATOM 604 C C . PHE A 1 79 ? 3.487 5.499 -4.570 1.00 89.50 79 PHE A C 1
ATOM 606 O O . PHE A 1 79 ? 4.245 5.092 -5.448 1.00 89.50 79 PHE A O 1
ATOM 613 N N . GLY A 1 80 ? 2.617 6.490 -4.793 1.00 91.00 80 GLY A N 1
ATOM 614 C CA . GLY A 1 80 ? 2.510 7.169 -6.086 1.00 91.00 80 GLY A CA 1
ATOM 615 C C . GLY A 1 80 ? 3.813 7.858 -6.499 1.00 91.00 80 GLY A C 1
ATOM 616 O O . GLY A 1 80 ? 4.266 7.688 -7.630 1.00 91.00 80 GLY A O 1
ATOM 617 N N . ALA A 1 81 ? 4.453 8.577 -5.575 1.00 93.31 81 ALA A N 1
ATOM 618 C CA . ALA A 1 81 ? 5.745 9.220 -5.805 1.00 93.31 81 ALA A CA 1
ATOM 619 C C . ALA A 1 81 ? 6.854 8.200 -6.110 1.00 93.31 81 ALA A C 1
ATOM 621 O O . ALA A 1 81 ? 7.650 8.422 -7.019 1.00 93.31 81 ALA A O 1
ATOM 622 N N . TRP A 1 82 ? 6.879 7.063 -5.411 1.00 88.56 82 TRP A N 1
ATOM 623 C CA . TRP A 1 82 ? 7.822 5.973 -5.670 1.00 88.56 82 TRP A CA 1
ATOM 624 C C . TRP A 1 82 ? 7.624 5.348 -7.058 1.00 88.56 82 TRP A C 1
ATOM 626 O O . TRP A 1 82 ? 8.599 5.174 -7.790 1.00 88.56 82 TRP A O 1
ATOM 636 N N . VAL A 1 83 ? 6.375 5.078 -7.463 1.00 88.25 83 VAL A N 1
ATOM 637 C CA . VAL A 1 83 ? 6.064 4.569 -8.812 1.00 88.25 83 VAL A CA 1
ATOM 638 C C . VAL A 1 83 ? 6.519 5.565 -9.878 1.00 88.25 83 VAL A C 1
ATOM 640 O O . VAL A 1 83 ? 7.192 5.177 -10.834 1.00 88.25 83 VAL A O 1
ATOM 643 N N . LEU A 1 84 ? 6.187 6.848 -9.710 1.00 90.69 84 LEU A N 1
ATOM 644 C CA . LEU A 1 84 ? 6.596 7.896 -10.646 1.00 90.69 84 LEU A CA 1
ATOM 645 C C . LEU A 1 84 ? 8.120 8.029 -10.709 1.00 90.69 84 LEU A C 1
ATOM 647 O O . LEU A 1 84 ? 8.661 8.128 -11.807 1.00 90.69 84 LEU A O 1
ATOM 651 N N . GLY A 1 85 ? 8.810 7.951 -9.569 1.00 89.94 85 GLY A N 1
ATOM 652 C CA . GLY A 1 85 ? 10.270 7.967 -9.503 1.00 89.94 85 GLY A CA 1
ATOM 653 C C . GLY A 1 85 ? 10.900 6.825 -10.301 1.00 89.94 85 GLY A C 1
ATOM 654 O O . GLY A 1 85 ? 11.752 7.070 -11.150 1.00 89.94 85 GLY A O 1
ATOM 655 N N . ILE A 1 86 ? 10.431 5.587 -10.117 1.00 86.25 86 ILE A N 1
ATOM 656 C CA . ILE A 1 86 ? 10.942 4.422 -10.862 1.00 86.25 86 ILE A CA 1
ATOM 657 C C . ILE A 1 86 ? 10.769 4.595 -12.375 1.00 86.25 86 ILE A C 1
ATOM 659 O O . ILE A 1 86 ? 11.685 4.293 -13.142 1.00 86.25 86 ILE A O 1
ATOM 663 N N . VAL A 1 87 ? 9.607 5.085 -12.811 1.00 87.44 87 VAL A N 1
ATOM 664 C CA . VAL A 1 87 ? 9.313 5.278 -14.237 1.00 87.44 87 VAL A CA 1
ATOM 665 C C . VAL A 1 87 ? 10.136 6.426 -14.825 1.00 87.44 87 VAL A C 1
ATOM 667 O O . VAL A 1 87 ? 10.672 6.286 -15.920 1.00 87.44 87 VAL A O 1
ATOM 670 N N . GLN A 1 88 ? 10.273 7.545 -14.112 1.00 88.62 88 GLN A N 1
ATOM 671 C CA . GLN A 1 88 ? 10.981 8.733 -14.602 1.00 88.62 88 GLN A CA 1
ATOM 672 C C . GLN A 1 88 ? 12.505 8.561 -14.618 1.00 88.62 88 GLN A C 1
ATOM 674 O O . GLN A 1 88 ? 13.160 9.081 -15.518 1.00 88.62 88 GLN A O 1
ATOM 679 N N . THR A 1 89 ? 13.086 7.830 -13.661 1.00 83.69 89 THR A N 1
ATOM 680 C CA . THR A 1 89 ? 14.543 7.633 -13.585 1.00 83.69 89 THR A CA 1
ATOM 681 C C . THR A 1 89 ? 15.066 6.683 -14.659 1.00 83.69 89 THR A C 1
ATOM 683 O O . THR A 1 89 ? 16.192 6.846 -15.129 1.00 83.69 89 THR A O 1
ATOM 686 N N . ASN A 1 90 ? 14.284 5.678 -15.061 1.00 84.88 90 ASN A N 1
ATOM 687 C CA . ASN A 1 90 ? 14.721 4.728 -16.077 1.00 84.88 90 ASN A CA 1
ATOM 688 C C . ASN A 1 90 ? 13.522 4.145 -16.829 1.00 84.88 90 ASN A C 1
ATOM 690 O O . ASN A 1 90 ? 13.062 3.053 -16.521 1.00 84.88 90 ASN A O 1
ATOM 694 N N . LEU A 1 91 ? 13.009 4.882 -17.814 1.00 87.44 91 LEU A N 1
ATOM 695 C CA . LEU A 1 91 ? 11.776 4.550 -18.544 1.00 87.44 91 LEU A CA 1
ATOM 696 C C . LEU A 1 91 ? 11.698 3.087 -19.034 1.00 87.44 91 LEU A C 1
ATOM 698 O O . LEU A 1 91 ? 10.679 2.444 -18.773 1.00 87.44 91 LEU A O 1
ATOM 702 N N . PRO A 1 92 ? 12.742 2.514 -19.672 1.00 87.12 92 PRO A N 1
ATOM 703 C CA . PRO A 1 92 ? 12.697 1.123 -20.119 1.00 87.12 92 PRO A CA 1
ATOM 704 C C . PRO A 1 92 ? 12.630 0.108 -18.970 1.00 87.12 92 PRO A C 1
ATOM 706 O O . PRO A 1 92 ? 11.796 -0.797 -18.990 1.00 87.12 92 PRO A O 1
ATOM 709 N N . PHE A 1 93 ? 13.473 0.270 -17.946 1.00 91.12 93 PHE A N 1
ATOM 710 C CA . PHE A 1 93 ? 13.469 -0.600 -16.767 1.00 91.12 93 PHE A CA 1
ATOM 711 C C . PHE A 1 93 ? 12.189 -0.429 -15.942 1.00 91.12 93 PHE A C 1
ATOM 713 O O . PHE A 1 93 ? 11.507 -1.403 -15.638 1.00 91.12 93 PHE A O 1
ATOM 720 N N . GLY A 1 94 ? 11.851 0.811 -15.595 1.00 91.00 94 GLY A N 1
ATOM 721 C CA . GLY A 1 94 ? 10.722 1.177 -14.753 1.00 91.00 94 GLY A CA 1
ATOM 722 C C . GLY A 1 94 ? 9.384 0.824 -15.390 1.00 91.00 94 GLY A C 1
ATOM 723 O O . GLY A 1 94 ? 8.498 0.322 -14.701 1.00 91.00 94 GLY A O 1
ATOM 724 N N . GLY A 1 95 ? 9.258 0.984 -16.711 1.00 90.62 95 GLY A N 1
ATOM 725 C CA . GLY A 1 95 ? 8.098 0.517 -17.468 1.00 90.62 95 GLY A CA 1
ATOM 726 C C . GLY A 1 95 ? 7.926 -1.002 -17.386 1.00 90.62 95 GLY A C 1
ATOM 727 O O . GLY A 1 95 ? 6.848 -1.474 -17.018 1.00 90.62 95 GLY A O 1
ATOM 728 N N . GLY A 1 96 ? 8.995 -1.767 -17.649 1.00 92.75 96 GLY A N 1
ATOM 729 C CA . GLY A 1 96 ? 8.985 -3.230 -17.513 1.00 92.75 96 GLY A CA 1
ATOM 730 C C . GLY A 1 96 ? 8.684 -3.685 -16.083 1.00 92.75 96 GLY A C 1
ATOM 731 O O . GLY A 1 96 ? 7.858 -4.573 -15.868 1.00 92.75 96 GLY A O 1
ATOM 732 N N . PHE A 1 97 ? 9.289 -3.020 -15.099 1.00 95.19 97 PHE A N 1
ATOM 733 C CA . PHE A 1 97 ? 9.099 -3.295 -13.680 1.00 95.19 97 PHE A CA 1
ATOM 734 C C . PHE A 1 97 ? 7.661 -3.062 -13.229 1.00 95.19 97 PHE A C 1
ATOM 736 O O . PHE A 1 97 ? 7.041 -3.981 -12.701 1.00 95.19 97 PHE A O 1
ATOM 743 N N . VAL A 1 98 ? 7.099 -1.870 -13.451 1.00 94.38 98 VAL A N 1
ATOM 744 C CA . VAL A 1 98 ? 5.739 -1.542 -12.995 1.00 94.38 98 VAL A CA 1
ATOM 745 C C . VAL A 1 98 ? 4.712 -2.441 -13.681 1.00 94.38 98 VAL A C 1
ATOM 747 O O . VAL A 1 98 ? 3.829 -2.980 -13.012 1.00 94.38 98 VAL A O 1
ATOM 750 N N . ALA A 1 99 ? 4.845 -2.672 -14.991 1.00 94.44 99 ALA A N 1
ATOM 751 C CA . ALA A 1 99 ? 3.945 -3.561 -15.719 1.00 94.44 99 ALA A CA 1
ATOM 752 C C . ALA A 1 99 ? 3.969 -4.985 -15.140 1.00 94.44 99 ALA A C 1
ATOM 754 O O . ALA A 1 99 ? 2.923 -5.536 -14.787 1.00 94.44 99 ALA A O 1
ATOM 755 N N . ALA A 1 100 ? 5.158 -5.566 -14.973 1.00 96.31 100 ALA A N 1
ATOM 756 C CA . ALA A 1 100 ? 5.293 -6.917 -14.444 1.00 96.31 100 ALA A CA 1
ATOM 757 C C . ALA A 1 100 ? 4.941 -7.017 -12.952 1.00 96.31 100 ALA A C 1
ATOM 759 O O . ALA A 1 100 ? 4.408 -8.037 -12.522 1.00 96.31 100 ALA A O 1
ATOM 760 N N . PHE A 1 101 ? 5.141 -5.955 -12.169 1.00 96.38 101 PHE A N 1
ATOM 761 C CA . PHE A 1 101 ? 4.687 -5.862 -10.781 1.00 96.38 101 PHE A CA 1
ATOM 762 C C . PHE A 1 101 ? 3.169 -5.988 -10.671 1.00 96.38 101 PHE A C 1
ATOM 764 O O . PHE A 1 101 ? 2.667 -6.795 -9.886 1.00 96.38 101 PHE A O 1
ATOM 771 N N . LEU A 1 102 ? 2.419 -5.271 -11.513 1.00 95.44 102 LEU A N 1
ATOM 772 C CA . LEU A 1 102 ? 0.958 -5.382 -11.564 1.00 95.44 102 LEU A CA 1
ATOM 773 C C . LEU A 1 102 ? 0.481 -6.775 -12.007 1.00 95.44 102 LEU A C 1
ATOM 775 O O . LEU A 1 102 ? -0.598 -7.215 -11.594 1.00 95.44 102 LEU A O 1
ATOM 779 N N . VAL A 1 103 ? 1.267 -7.469 -12.836 1.00 97.56 103 VAL A N 1
ATOM 780 C CA . VAL A 1 103 ? 1.023 -8.872 -13.205 1.00 97.56 103 VAL A CA 1
ATOM 781 C C . VAL A 1 103 ? 1.305 -9.798 -12.021 1.00 97.56 103 VAL A C 1
ATOM 783 O O . VAL A 1 103 ? 0.454 -10.620 -11.685 1.00 97.56 103 VAL A O 1
ATOM 786 N N . GLY A 1 104 ? 2.435 -9.629 -11.329 1.00 96.69 104 GLY A N 1
ATOM 787 C CA . GLY A 1 104 ? 2.796 -10.388 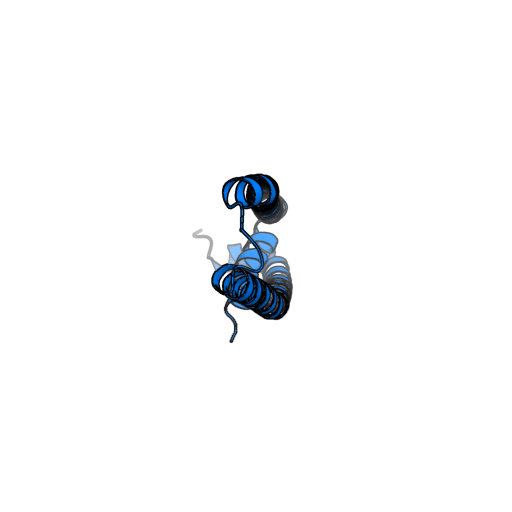-10.127 1.00 96.69 104 GLY A CA 1
ATOM 788 C C . GLY A 1 104 ? 1.760 -10.256 -9.007 1.00 96.69 104 GLY A C 1
ATOM 789 O O . GLY A 1 104 ? 1.409 -11.246 -8.367 1.00 96.69 104 GLY A O 1
ATOM 790 N N . LEU A 1 105 ? 1.166 -9.067 -8.839 1.00 96.12 105 LEU A N 1
ATOM 791 C CA . LEU A 1 105 ? 0.054 -8.842 -7.906 1.00 96.12 105 LEU A CA 1
ATOM 792 C C . LEU A 1 105 ? -1.201 -9.670 -8.236 1.00 96.12 105 LEU A C 1
ATOM 794 O O . LEU A 1 105 ? -1.986 -9.996 -7.342 1.00 96.12 105 LEU A O 1
ATOM 798 N N . ARG A 1 106 ? -1.410 -10.021 -9.510 1.00 94.81 106 ARG A N 1
ATOM 799 C CA . ARG A 1 106 ? -2.558 -10.822 -9.971 1.00 94.81 106 ARG A CA 1
ATOM 800 C C . ARG A 1 106 ? -2.241 -12.309 -10.118 1.00 94.81 106 ARG A C 1
ATOM 802 O O . ARG A 1 106 ? -3.167 -13.113 -10.018 1.00 94.81 106 ARG A O 1
ATOM 809 N N . ALA A 1 107 ? -0.974 -12.687 -10.275 1.00 91.31 107 ALA A N 1
ATOM 810 C CA . ALA A 1 107 ? -0.520 -14.070 -10.451 1.00 91.31 107 ALA A CA 1
ATOM 811 C C . ALA A 1 107 ? -1.107 -15.000 -9.379 1.00 91.31 107 ALA A C 1
ATOM 813 O O . ALA A 1 107 ? -1.009 -14.684 -8.194 1.00 91.31 107 ALA A O 1
ATOM 814 N N . ARG A 1 108 ? -1.809 -16.065 -9.795 1.00 79.88 108 ARG A N 1
ATOM 815 C CA . ARG A 1 108 ? -2.706 -16.865 -8.935 1.00 79.88 108 ARG A CA 1
ATOM 816 C C . ARG A 1 108 ? -2.015 -17.387 -7.678 1.00 79.88 108 ARG A C 1
ATOM 818 O O . ARG A 1 108 ? -0.946 -18.007 -7.797 1.00 79.88 108 ARG A O 1
#

Solvent-accessible surface area (backbone atoms only — not comparable to full-atom values): 5693 Å² total; per-residue (Å²): 132,83,83,50,71,64,74,72,42,60,86,41,46,67,45,24,50,55,20,24,53,52,15,23,55,51,18,35,51,50,39,58,52,48,53,54,53,53,50,52,54,50,51,52,50,50,52,50,51,52,38,37,73,72,66,78,47,83,85,60,63,69,61,52,46,67,64,45,48,63,53,55,55,48,52,53,51,54,51,50,51,50,54,50,47,45,33,71,78,37,51,54,27,24,48,25,15,54,55,25,17,61,46,17,50,62,59,130

pLDDT: mean 92.2, std 6.56, ran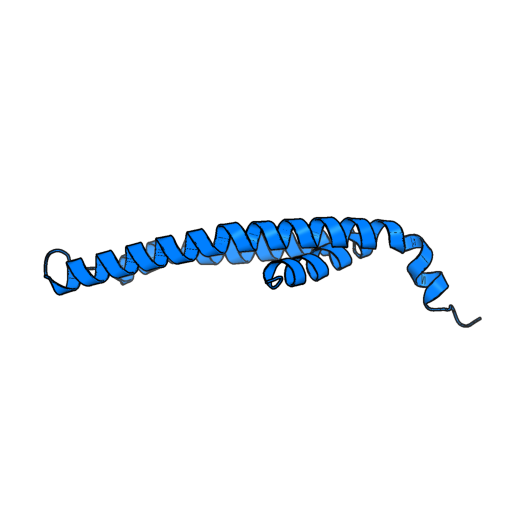ge [56.59, 98.31]

Nearest PDB structures (foldseek):
  4zwt-assembly2_N  TM=2.577E-01  e=9.479E+00  Tequatrovirus T4

Secondary structure (DSSP, 8-state):
----HHHHHGGGHHHHHHHHHHHHHHHHHHHHHHHHHHHHHHHHHHHHHHHHHTTS----HHHHHHHHHHHHHHHHHHHHHHHHHHHHH-HHHHHHHHHHHHHHHH--

Sequence (108 aa):
MSLSVSELVWPYLPSLSVGAILGFCAGFAVKRIGRMTVLLVGLLFLALQILAWQGLLTVNWG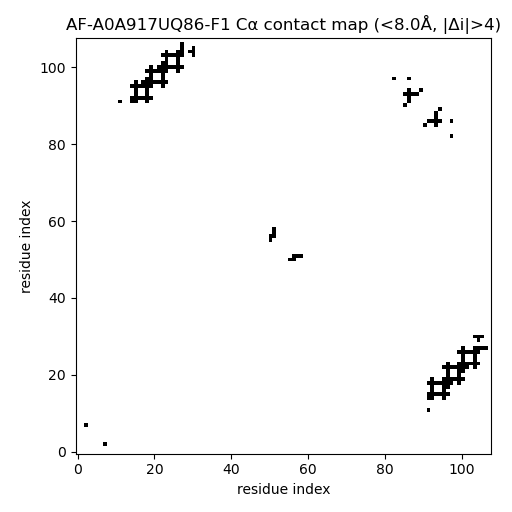RVQALAEPWVQRGGREFGAWVLGIVQTNLPFGGGFVAAFLVGLRAR